Protein AF-A0A352XTQ3-F1 (afdb_monomer)

Radius of gyration: 16.58 Å; Cα contacts (8 Å, |Δi|>4): 160; chains: 1; bounding box: 34×38×40 Å

Mean predicted aligned error: 4.13 Å

Secondary structure (DSSP, 8-state):
-EEESTHHHHHT---STTTTSS--HHHHHHHHHHHHHHHHTS---BTTTB--SS--GGGS---EE--TTT-SS--HHHHTT--TTS-EEE-----SPPPPP-SS-SSHHHHHHHHHHHHHTS---SS-------HHHHHHHHHTT---

Solvent-accessible surface area (backbone atoms only — not comparable to full-atom values): 9171 Å² total; per-residue (Å²): 63,39,34,34,42,62,53,30,70,78,58,57,37,50,38,56,89,64,46,90,53,87,88,51,68,39,25,46,52,54,18,29,50,53,40,50,45,37,33,73,73,67,45,48,35,81,80,71,65,28,78,65,89,83,67,52,79,51,71,57,37,48,35,35,25,62,44,69,86,80,43,92,62,82,49,73,48,40,81,70,73,42,65,78,88,43,63,43,74,51,82,66,98,72,79,74,88,76,87,71,78,68,94,83,58,88,47,49,69,54,48,52,50,36,48,51,58,53,52,71,78,50,91,81,88,78,85,84,86,86,85,86,77,54,72,70,57,50,49,41,26,56,77,72,68,61,78,136

Structure (mmCIF, N/CA/C/O backbone):
data_AF-A0A352XTQ3-F1
#
_entry.id   AF-A0A352XTQ3-F1
#
loop_
_atom_site.group_PDB
_atom_site.id
_atom_site.type_symbol
_atom_site.label_atom_id
_atom_site.label_alt_id
_atom_site.label_comp_id
_atom_site.label_asym_id
_atom_site.label_entity_id
_atom_site.label_seq_id
_atom_site.pdbx_PDB_ins_code
_atom_site.Cartn_x
_atom_site.Cartn_y
_atom_site.Cartn_z
_atom_site.occupancy
_atom_site.B_iso_or_equiv
_atom_site.auth_seq_id
_atom_site.auth_comp_id
_atom_site.auth_asym_id
_atom_site.auth_atom_id
_atom_site.pdbx_PDB_model_num
ATOM 1 N N . MET A 1 1 ? 0.974 -2.039 -3.611 1.00 92.88 1 MET A N 1
ATOM 2 C CA . MET A 1 1 ? -0.115 -3.038 -3.599 1.00 92.88 1 MET A CA 1
ATOM 3 C C . MET A 1 1 ? -0.597 -3.190 -2.172 1.00 92.88 1 MET A C 1
ATOM 5 O O . MET A 1 1 ? 0.254 -3.211 -1.289 1.00 92.88 1 MET A O 1
ATOM 9 N N . ILE A 1 2 ? -1.910 -3.249 -1.967 1.00 96.69 2 ILE A N 1
ATOM 10 C CA . ILE A 1 2 ? -2.554 -3.334 -0.650 1.00 96.69 2 ILE A CA 1
ATOM 11 C C . ILE A 1 2 ? -3.362 -4.631 -0.618 1.00 96.69 2 ILE A C 1
ATOM 13 O O . ILE A 1 2 ? -4.116 -4.888 -1.557 1.00 96.69 2 ILE A O 1
ATOM 17 N N . VAL A 1 3 ? -3.152 -5.459 0.401 1.00 97.88 3 VAL A N 1
ATOM 18 C CA . VAL A 1 3 ? -3.821 -6.753 0.584 1.00 97.88 3 VAL A CA 1
ATOM 19 C C . VAL A 1 3 ? -4.838 -6.653 1.716 1.00 97.88 3 VAL A C 1
ATOM 21 O O . VAL A 1 3 ? -4.552 -6.059 2.752 1.00 97.88 3 VAL A O 1
ATOM 24 N N . ASN A 1 4 ? -5.996 -7.265 1.502 1.00 98.12 4 ASN A N 1
ATOM 25 C CA . ASN A 1 4 ? -7.131 -7.299 2.416 1.00 98.12 4 ASN A CA 1
ATOM 26 C C . ASN A 1 4 ? -7.603 -8.737 2.655 1.00 98.12 4 ASN A C 1
ATOM 28 O O . ASN A 1 4 ? -7.365 -9.620 1.819 1.00 98.12 4 ASN A O 1
ATOM 32 N N . GLY A 1 5 ? -8.323 -8.943 3.753 1.00 96.88 5 GLY A N 1
ATOM 33 C CA . GLY A 1 5 ? -9.028 -10.172 4.088 1.00 96.88 5 GLY A CA 1
ATOM 34 C C . GLY A 1 5 ? -8.143 -11.323 4.599 1.00 96.88 5 GLY A C 1
ATOM 35 O O . GLY A 1 5 ? -6.974 -11.130 4.952 1.00 96.88 5 GLY A O 1
ATOM 36 N N . PRO A 1 6 ? -8.674 -12.565 4.613 1.00 96.94 6 PRO A N 1
ATOM 37 C CA . PRO A 1 6 ? -8.066 -13.704 5.316 1.00 96.94 6 PRO A CA 1
ATOM 38 C C . PRO A 1 6 ? -6.617 -14.043 4.925 1.00 96.94 6 PRO A C 1
ATOM 40 O O . PRO A 1 6 ? -5.849 -14.545 5.750 1.00 96.94 6 PRO A O 1
ATOM 43 N N . ALA A 1 7 ? -6.210 -13.757 3.683 1.00 97.31 7 ALA A N 1
ATOM 44 C CA . ALA A 1 7 ? -4.849 -13.988 3.203 1.00 97.31 7 ALA A CA 1
ATOM 45 C C . ALA A 1 7 ? -3.791 -13.216 4.005 1.00 97.31 7 ALA A C 1
ATOM 47 O O . ALA A 1 7 ? -2.653 -13.679 4.092 1.00 97.31 7 ALA A O 1
ATOM 48 N N . VAL A 1 8 ? -4.148 -12.072 4.603 1.00 96.94 8 VAL A N 1
ATOM 49 C CA . VAL A 1 8 ? -3.234 -11.266 5.426 1.00 96.94 8 VAL A CA 1
ATOM 50 C C . VAL A 1 8 ? -2.701 -12.099 6.591 1.00 96.94 8 VAL A C 1
ATOM 52 O O . VAL A 1 8 ? -1.486 -12.255 6.729 1.00 96.94 8 VAL A O 1
ATOM 55 N N . GLN A 1 9 ? -3.595 -12.722 7.361 1.00 95.56 9 GLN A N 1
ATOM 56 C CA . GLN A 1 9 ? -3.221 -13.584 8.482 1.00 95.56 9 GLN A CA 1
ATOM 57 C C . GLN A 1 9 ? -2.598 -14.905 8.003 1.00 95.56 9 GLN A C 1
ATOM 59 O O . GLN A 1 9 ? -1.554 -15.314 8.510 1.00 95.56 9 GLN A O 1
ATOM 64 N N . GLN A 1 10 ? -3.180 -15.552 6.984 1.00 97.12 10 GLN A N 1
ATOM 65 C CA . GLN A 1 10 ? -2.705 -16.851 6.475 1.00 97.12 10 GLN A CA 1
ATOM 66 C C . GLN A 1 10 ? -1.261 -16.808 5.962 1.00 97.12 10 GLN A C 1
ATOM 68 O O . GLN A 1 10 ? -0.499 -17.758 6.145 1.00 97.12 10 GLN A O 1
ATOM 73 N N . LEU A 1 11 ? -0.886 -15.715 5.297 1.00 96.69 11 LEU A N 1
ATOM 74 C CA . LEU A 1 11 ? 0.442 -15.537 4.713 1.00 96.69 11 LEU A CA 1
ATOM 75 C C . LEU A 1 11 ? 1.375 -14.719 5.610 1.00 96.69 11 LEU A C 1
ATOM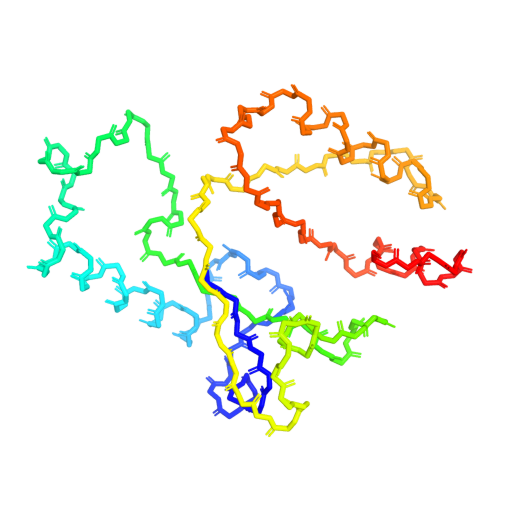 77 O O . LEU A 1 11 ? 2.549 -14.564 5.266 1.00 96.69 11 LEU A O 1
ATOM 81 N N . ASN A 1 12 ? 0.881 -14.231 6.753 1.00 95.81 12 ASN A N 1
ATOM 82 C CA . ASN A 1 12 ? 1.596 -13.338 7.660 1.00 95.81 12 ASN A CA 1
ATOM 83 C C . ASN A 1 12 ? 2.129 -12.088 6.929 1.00 95.81 12 ASN A C 1
ATOM 85 O O . ASN A 1 12 ? 3.327 -11.780 6.954 1.00 95.81 12 ASN A O 1
ATOM 89 N N . ILE A 1 13 ? 1.235 -11.417 6.196 1.00 97.31 13 ILE A N 1
ATOM 90 C CA . ILE A 1 13 ? 1.513 -10.146 5.520 1.00 97.31 13 ILE A CA 1
ATOM 91 C C . ILE A 1 13 ? 1.395 -9.034 6.557 1.00 97.31 13 ILE A C 1
ATOM 93 O O . ILE A 1 13 ? 0.389 -8.918 7.245 1.00 97.31 13 ILE A O 1
ATOM 97 N N . ASN A 1 14 ? 2.422 -8.200 6.662 1.00 96.25 14 ASN A N 1
ATOM 98 C CA . ASN A 1 14 ? 2.443 -7.105 7.620 1.00 96.25 14 ASN A CA 1
ATOM 99 C C . ASN A 1 14 ? 1.520 -5.963 7.189 1.00 96.25 14 ASN A C 1
ATOM 101 O O . ASN A 1 14 ? 1.640 -5.458 6.065 1.00 96.25 14 ASN A O 1
ATOM 105 N N . SER A 1 15 ? 0.671 -5.552 8.126 1.00 95.06 15 SER A N 1
ATOM 106 C CA . SER A 1 15 ? -0.193 -4.370 8.091 1.00 95.06 15 SER A CA 1
ATOM 107 C C . SER A 1 15 ? 0.205 -3.304 9.124 1.00 95.06 15 SER A C 1
ATOM 109 O O . SER A 1 15 ? -0.271 -2.175 9.052 1.00 95.06 15 SER A O 1
ATOM 111 N N . GLY A 1 16 ? 1.085 -3.639 10.075 1.00 92.44 16 GLY A N 1
ATOM 112 C CA . GLY A 1 16 ? 1.346 -2.833 11.265 1.00 92.44 16 GLY A CA 1
ATOM 113 C C . GLY A 1 16 ? 2.669 -2.069 11.236 1.00 92.44 16 GLY A C 1
ATOM 114 O O . GLY A 1 16 ? 3.049 -1.429 10.254 1.00 92.44 16 GLY A O 1
ATOM 115 N N . VAL A 1 17 ? 3.388 -2.107 12.361 1.00 90.56 17 VAL A N 1
ATOM 116 C CA . VAL A 1 17 ? 4.639 -1.360 12.560 1.00 90.56 17 VAL A CA 1
ATOM 117 C C . VAL A 1 17 ? 5.625 -1.628 11.423 1.00 90.56 17 VAL A C 1
ATOM 119 O O . VAL A 1 17 ? 5.793 -2.760 10.966 1.00 90.56 17 VAL A O 1
ATOM 122 N N . ASN A 1 18 ? 6.300 -0.565 10.975 1.00 90.25 18 ASN A N 1
ATOM 123 C CA . ASN A 1 18 ? 7.290 -0.637 9.903 1.00 90.25 18 ASN A CA 1
ATOM 124 C C . ASN A 1 18 ? 6.705 -1.176 8.576 1.00 90.25 18 ASN A C 1
ATOM 126 O O . ASN A 1 18 ? 7.402 -1.854 7.825 1.00 90.25 18 ASN A O 1
ATOM 130 N N . CYS A 1 19 ? 5.432 -0.873 8.281 1.00 91.44 19 CYS A N 1
ATOM 131 C CA . CYS A 1 19 ? 4.682 -1.377 7.120 1.00 91.44 19 CYS A CA 1
ATOM 132 C C . CYS A 1 19 ? 5.429 -1.240 5.777 1.00 91.44 19 CYS A C 1
ATOM 134 O O . CYS A 1 19 ? 5.434 -2.161 4.962 1.00 91.44 19 CYS A O 1
ATOM 136 N N . PHE A 1 20 ? 6.128 -0.117 5.571 1.00 90.19 20 PHE A N 1
ATOM 137 C CA . PHE A 1 20 ? 6.940 0.150 4.373 1.00 90.19 20 PHE A CA 1
ATOM 138 C C . PHE A 1 20 ? 8.434 -0.160 4.529 1.00 90.19 20 PHE A C 1
ATOM 140 O O . PHE A 1 20 ? 9.212 0.057 3.599 1.00 90.19 20 PHE A O 1
ATOM 147 N N . GLY A 1 21 ? 8.859 -0.610 5.705 1.00 86.31 21 GLY A N 1
ATOM 148 C CA . GLY A 1 21 ? 10.256 -0.890 5.984 1.00 86.31 21 GLY A CA 1
ATOM 149 C C . GLY A 1 21 ? 10.680 -2.315 5.628 1.00 86.31 21 GLY A C 1
ATOM 150 O O . GLY A 1 21 ? 9.887 -3.139 5.163 1.00 86.31 21 GLY A O 1
ATOM 151 N N . PRO A 1 22 ? 11.967 -2.630 5.832 1.00 81.12 22 PRO A N 1
ATOM 152 C CA . PRO A 1 22 ? 12.488 -3.969 5.605 1.00 81.12 22 PRO A CA 1
ATOM 153 C C . PRO A 1 22 ? 12.024 -4.942 6.700 1.00 81.12 22 PRO A C 1
ATOM 155 O O . PRO A 1 22 ? 11.706 -4.537 7.815 1.00 81.12 22 PRO A O 1
ATOM 158 N N . GLY A 1 23 ? 12.083 -6.245 6.411 1.00 77.25 23 GLY A N 1
ATOM 159 C CA . GLY A 1 23 ? 12.091 -7.278 7.458 1.00 77.25 23 GLY A CA 1
ATOM 160 C C . GLY A 1 23 ? 10.904 -8.236 7.489 1.00 77.25 23 GLY A C 1
ATOM 161 O O . GLY A 1 23 ? 10.947 -9.198 8.249 1.00 77.25 23 GLY A O 1
ATOM 162 N N . VAL A 1 24 ? 9.888 -8.062 6.636 1.00 92.94 24 VAL A N 1
ATOM 163 C CA . VAL A 1 24 ? 8.752 -8.998 6.574 1.00 92.94 24 VAL A CA 1
ATOM 164 C C . VAL A 1 24 ? 8.822 -9.849 5.313 1.00 92.94 24 VAL A C 1
ATOM 166 O O . VAL A 1 24 ? 8.695 -9.355 4.191 1.00 92.94 24 VAL A O 1
ATOM 169 N N . ARG A 1 25 ? 9.025 -11.159 5.505 1.00 94.94 25 ARG A N 1
ATOM 170 C CA . ARG A 1 25 ? 9.264 -12.121 4.419 1.00 94.94 25 ARG A CA 1
ATOM 171 C C . ARG A 1 25 ? 8.120 -12.165 3.407 1.00 94.94 25 ARG A C 1
ATOM 173 O O . ARG A 1 25 ? 8.402 -12.215 2.212 1.00 94.94 25 ARG A O 1
ATOM 180 N N . ALA A 1 26 ? 6.866 -12.144 3.861 1.00 96.25 26 ALA A N 1
ATOM 181 C CA . ALA A 1 26 ? 5.699 -12.224 2.983 1.00 96.25 26 ALA A CA 1
ATOM 182 C C . ALA A 1 26 ? 5.619 -11.002 2.054 1.00 96.25 26 ALA A C 1
ATOM 184 O O . ALA A 1 26 ? 5.690 -11.153 0.834 1.00 96.25 26 ALA A O 1
ATOM 185 N N . ASN A 1 27 ? 5.608 -9.792 2.623 1.00 95.88 27 ASN A N 1
ATOM 186 C CA . ASN A 1 27 ? 5.606 -8.526 1.884 1.00 95.88 27 ASN A CA 1
ATOM 187 C C . ASN A 1 27 ? 6.785 -8.442 0.906 1.00 95.88 27 ASN A C 1
ATOM 189 O O . ASN A 1 27 ? 6.603 -8.116 -0.268 1.00 95.88 27 ASN A O 1
ATOM 193 N N . ALA A 1 28 ? 7.996 -8.775 1.371 1.00 94.94 28 ALA A N 1
ATOM 194 C CA . ALA A 1 28 ? 9.204 -8.759 0.554 1.00 94.94 28 ALA A CA 1
ATOM 195 C C . ALA A 1 28 ? 9.109 -9.733 -0.627 1.00 94.94 28 ALA A C 1
ATOM 197 O O . ALA A 1 28 ? 9.366 -9.333 -1.757 1.00 94.94 28 ALA A O 1
ATOM 198 N N . THR A 1 29 ? 8.702 -10.981 -0.382 1.00 96.00 29 THR A N 1
ATOM 199 C CA . THR A 1 29 ? 8.589 -12.019 -1.418 1.00 96.00 29 THR A CA 1
ATOM 200 C C . THR A 1 29 ? 7.544 -11.650 -2.462 1.00 96.00 29 THR A C 1
ATOM 202 O O . THR A 1 29 ? 7.843 -11.674 -3.655 1.00 96.00 29 THR A O 1
ATOM 205 N N . ILE A 1 30 ? 6.343 -11.259 -2.028 1.00 96.50 30 ILE A N 1
ATOM 206 C CA . ILE A 1 30 ? 5.233 -10.924 -2.926 1.00 96.50 30 ILE A CA 1
ATOM 207 C C . ILE A 1 30 ? 5.588 -9.699 -3.772 1.00 96.50 30 ILE A C 1
ATOM 209 O O . ILE A 1 30 ? 5.547 -9.757 -5.002 1.00 96.50 30 ILE A O 1
ATOM 213 N N . GLY A 1 31 ? 5.996 -8.595 -3.139 1.00 95.00 31 GLY A N 1
ATOM 214 C CA . GLY A 1 31 ? 6.338 -7.378 -3.873 1.00 95.00 31 GLY A CA 1
ATOM 215 C C . GLY A 1 31 ? 7.550 -7.569 -4.791 1.00 95.00 31 GLY A C 1
ATOM 216 O O . GLY A 1 31 ? 7.554 -7.054 -5.912 1.00 95.00 31 GLY A O 1
ATOM 217 N N . ARG A 1 32 ? 8.542 -8.373 -4.378 1.00 95.81 32 ARG A N 1
ATOM 218 C CA . ARG A 1 32 ? 9.695 -8.701 -5.224 1.00 95.81 32 ARG A CA 1
ATOM 219 C C . ARG A 1 32 ? 9.307 -9.563 -6.420 1.00 95.81 32 ARG A C 1
ATOM 221 O O . ARG A 1 32 ? 9.798 -9.299 -7.517 1.00 95.81 32 ARG A O 1
ATOM 228 N N . ALA A 1 33 ? 8.432 -10.551 -6.240 1.00 96.81 33 ALA A N 1
ATOM 229 C CA . ALA A 1 33 ? 7.931 -11.382 -7.331 1.00 96.81 33 ALA A CA 1
ATOM 230 C C . ALA A 1 33 ? 7.221 -10.527 -8.390 1.00 96.81 33 ALA A C 1
ATOM 232 O O . ALA A 1 33 ? 7.558 -10.610 -9.570 1.00 96.81 33 ALA A O 1
ATOM 233 N N . ILE A 1 34 ? 6.332 -9.620 -7.967 1.00 95.38 34 ILE A N 1
ATOM 234 C CA . ILE A 1 34 ? 5.664 -8.680 -8.877 1.00 95.38 34 ILE A CA 1
ATOM 235 C C . ILE A 1 34 ? 6.680 -7.798 -9.607 1.00 95.38 34 ILE A C 1
ATOM 237 O O . ILE A 1 34 ? 6.604 -7.662 -10.828 1.00 95.38 34 ILE A O 1
ATOM 241 N N . ARG A 1 35 ? 7.684 -7.245 -8.911 1.00 94.25 35 ARG A N 1
ATOM 242 C CA . ARG A 1 35 ? 8.726 -6.454 -9.581 1.00 94.25 35 ARG A CA 1
ATOM 243 C C . ARG A 1 35 ? 9.485 -7.272 -10.628 1.00 94.25 35 ARG A C 1
ATOM 245 O O . ARG A 1 35 ? 9.754 -6.754 -11.709 1.00 94.25 35 ARG A O 1
ATOM 252 N N . LEU A 1 36 ? 9.847 -8.518 -10.325 1.00 96.56 36 LEU A N 1
ATOM 253 C CA . LEU A 1 36 ? 10.543 -9.394 -11.271 1.00 96.56 36 LEU A CA 1
ATOM 254 C C . LEU A 1 36 ? 9.679 -9.702 -12.496 1.00 96.56 36 LEU A C 1
ATOM 256 O O . LEU A 1 36 ? 10.202 -9.679 -13.607 1.00 96.56 36 LEU A O 1
ATOM 260 N N . ILE A 1 37 ? 8.374 -9.917 -12.322 1.00 96.75 37 ILE A N 1
ATOM 261 C CA . ILE A 1 37 ? 7.434 -10.088 -13.439 1.00 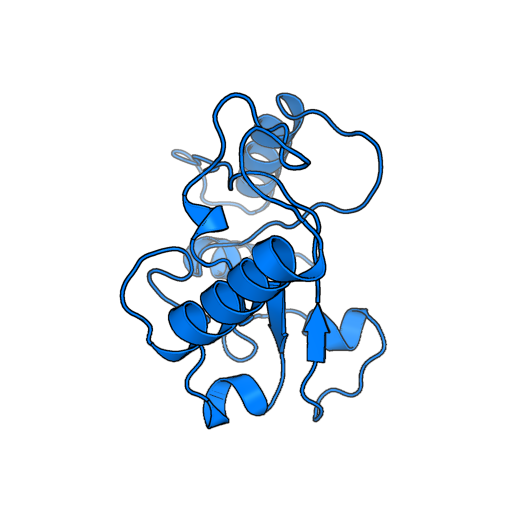96.75 37 ILE A CA 1
ATOM 262 C C . ILE A 1 37 ? 7.391 -8.817 -14.296 1.00 96.75 37 ILE A C 1
ATOM 264 O O . ILE A 1 37 ? 7.548 -8.893 -15.512 1.00 96.75 37 ILE A O 1
ATOM 268 N N . LEU A 1 38 ? 7.265 -7.639 -13.680 1.00 94.19 38 LEU A N 1
ATOM 269 C CA . LEU A 1 38 ? 7.257 -6.366 -14.409 1.00 94.19 38 LEU A CA 1
ATOM 270 C C . LEU A 1 38 ? 8.547 -6.142 -15.209 1.00 94.19 38 LEU A C 1
ATOM 272 O O . LEU A 1 38 ? 8.486 -5.638 -16.326 1.00 94.19 38 LEU A O 1
ATOM 276 N N . MET A 1 39 ? 9.708 -6.528 -14.673 1.00 95.31 39 MET A N 1
ATOM 277 C CA . MET A 1 39 ? 10.988 -6.375 -15.374 1.00 95.31 39 MET A CA 1
ATOM 278 C C . MET A 1 39 ? 11.165 -7.391 -16.507 1.00 95.31 39 MET A C 1
ATOM 280 O O . MET A 1 39 ? 11.578 -7.004 -17.595 1.00 95.31 39 MET A O 1
ATOM 284 N N . ASN A 1 40 ? 10.857 -8.669 -16.269 1.00 96.81 40 ASN A N 1
ATOM 285 C CA . ASN A 1 40 ? 11.161 -9.743 -17.222 1.00 96.81 40 ASN A CA 1
ATOM 286 C C . ASN A 1 40 ? 10.061 -9.966 -18.266 1.00 96.81 40 ASN A C 1
ATOM 288 O O . ASN A 1 40 ? 10.362 -10.338 -19.393 1.00 96.81 40 ASN A O 1
ATOM 292 N N . VAL A 1 41 ? 8.796 -9.747 -17.899 1.00 97.12 41 VAL A N 1
ATOM 293 C CA . VAL A 1 41 ? 7.638 -9.934 -18.788 1.00 97.12 41 VAL A CA 1
ATOM 294 C C . VAL A 1 41 ? 7.137 -8.588 -19.301 1.00 97.12 41 VAL A C 1
ATOM 296 O O . VAL A 1 41 ? 6.927 -8.421 -20.496 1.00 97.12 41 VAL A O 1
ATOM 299 N N . GLY A 1 42 ? 6.984 -7.607 -18.407 1.00 94.56 42 GLY A N 1
ATOM 300 C CA . GLY A 1 42 ? 6.524 -6.259 -18.767 1.00 94.56 42 GLY A CA 1
ATOM 301 C C . GLY A 1 42 ? 7.607 -5.358 -19.371 1.00 94.56 42 GLY A C 1
ATOM 302 O O . GLY A 1 42 ? 7.308 -4.246 -19.799 1.00 94.56 42 GLY A O 1
ATOM 303 N N . GLY A 1 43 ? 8.867 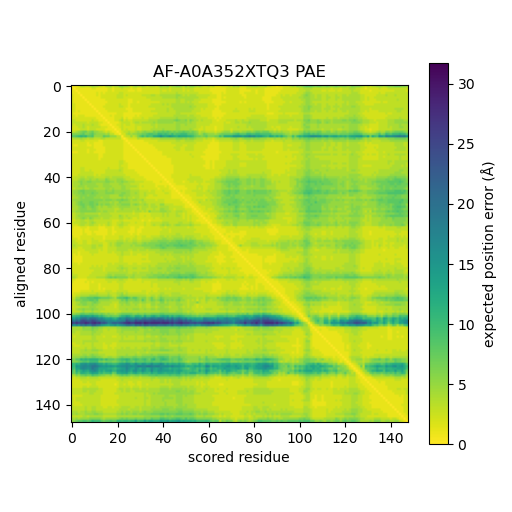-5.803 -19.374 1.00 95.38 43 GLY A N 1
ATOM 304 C CA . GLY A 1 43 ? 10.001 -5.063 -19.925 1.00 95.38 43 GLY A CA 1
ATOM 305 C C . GLY A 1 43 ? 10.414 -3.820 -19.130 1.00 95.38 43 GLY A C 1
ATOM 306 O O . GLY A 1 43 ? 11.231 -3.053 -19.632 1.00 95.38 43 GLY A O 1
ATOM 307 N N . ALA A 1 44 ? 9.903 -3.615 -17.906 1.00 93.62 44 ALA A N 1
ATOM 308 C CA . ALA A 1 44 ? 10.145 -2.448 -17.041 1.00 93.62 44 ALA A CA 1
ATOM 309 C C . ALA A 1 44 ? 11.577 -2.387 -16.458 1.00 93.62 44 ALA A C 1
ATOM 311 O O . ALA A 1 44 ? 11.791 -2.204 -15.256 1.00 93.62 44 ALA A O 1
ATOM 312 N N . ILE A 1 45 ? 12.568 -2.573 -17.324 1.00 94.25 45 ILE A N 1
ATOM 313 C CA . ILE A 1 45 ? 13.998 -2.545 -17.052 1.00 94.25 45 ILE A CA 1
ATOM 314 C C . ILE A 1 45 ? 14.448 -1.074 -16.995 1.00 94.25 45 ILE A C 1
ATOM 316 O O . ILE A 1 45 ? 14.131 -0.319 -17.926 1.00 94.25 45 ILE A O 1
ATOM 320 N N . PRO A 1 46 ? 15.176 -0.650 -15.937 1.00 92.50 46 PRO A N 1
ATOM 321 C CA . PRO A 1 46 ? 15.733 0.700 -15.824 1.00 92.50 46 PRO A CA 1
ATOM 322 C C . PRO A 1 46 ? 16.488 1.137 -17.083 1.00 92.50 46 PRO A C 1
ATOM 324 O O . PRO A 1 46 ? 17.331 0.403 -17.592 1.00 92.50 46 PRO A O 1
ATOM 327 N N . GLY A 1 47 ? 16.162 2.324 -17.599 1.00 92.12 47 GLY A N 1
ATOM 328 C CA . GLY A 1 47 ? 16.753 2.882 -18.821 1.00 92.12 47 GLY A CA 1
ATOM 329 C C . GLY A 1 47 ? 16.084 2.417 -20.121 1.00 92.12 47 GLY A C 1
ATOM 330 O O . GLY A 1 47 ? 16.114 3.148 -21.113 1.00 92.12 47 GLY A O 1
ATOM 331 N N . VAL A 1 48 ? 15.393 1.272 -20.117 1.00 93.38 48 VAL A N 1
ATOM 332 C CA . VAL A 1 48 ? 14.699 0.727 -21.297 1.00 93.38 48 VAL A CA 1
ATOM 333 C C . VAL A 1 48 ? 13.259 1.235 -21.358 1.00 93.38 48 VAL A C 1
ATOM 335 O O . VAL A 1 48 ? 13.012 2.243 -22.017 1.00 93.38 48 VAL A O 1
ATOM 338 N N . LEU A 1 49 ? 12.320 0.599 -20.651 1.00 94.81 49 LEU A N 1
ATOM 339 C CA . LEU A 1 49 ? 10.935 1.080 -20.506 1.00 94.81 49 LEU A CA 1
ATOM 340 C C . LEU A 1 49 ? 10.720 1.825 -19.192 1.00 94.81 49 LEU A C 1
ATOM 342 O O . LEU A 1 49 ? 9.860 2.694 -19.103 1.00 94.81 49 LEU A O 1
ATOM 346 N N . ASP A 1 50 ? 11.509 1.515 -18.168 1.00 92.38 50 ASP A N 1
ATOM 347 C CA . ASP A 1 50 ? 11.445 2.225 -16.902 1.00 92.38 50 ASP A CA 1
ATOM 348 C C . ASP A 1 50 ? 12.238 3.535 -17.013 1.00 92.38 50 ASP A C 1
ATOM 350 O O . ASP A 1 50 ? 13.473 3.540 -17.043 1.00 92.38 50 ASP A O 1
ATOM 354 N N . LYS A 1 51 ? 11.495 4.642 -17.128 1.00 90.81 51 LYS A N 1
ATOM 355 C CA . LYS A 1 51 ? 12.009 6.004 -17.346 1.00 90.81 51 LYS A CA 1
ATOM 356 C C . LYS A 1 51 ? 12.056 6.857 -16.077 1.00 90.81 51 LYS A C 1
ATOM 358 O O . LYS A 1 51 ? 12.062 8.080 -16.163 1.00 90.81 51 LYS A O 1
ATOM 363 N N . SER A 1 52 ? 12.074 6.249 -14.890 1.00 89.12 52 SER A N 1
ATOM 364 C CA . SER A 1 52 ? 12.286 7.026 -13.662 1.00 89.12 52 SER A CA 1
ATOM 365 C C . SER A 1 52 ? 13.656 7.721 -13.681 1.00 89.12 52 SER A C 1
ATOM 367 O O . SER A 1 52 ? 14.668 7.037 -13.796 1.00 89.12 52 SER A O 1
ATOM 369 N N . CYS A 1 53 ? 13.696 9.047 -13.497 1.00 89.06 53 CYS A N 1
ATOM 370 C CA . CYS A 1 53 ? 14.959 9.793 -13.390 1.00 89.06 53 CYS A CA 1
ATOM 371 C C . CYS A 1 53 ? 15.728 9.459 -12.101 1.00 89.06 53 CYS A C 1
ATOM 373 O O . CYS A 1 53 ? 16.919 9.179 -12.153 1.00 89.06 53 CYS A O 1
ATOM 375 N N . LEU A 1 54 ? 15.044 9.472 -10.949 1.00 89.06 54 LEU A N 1
ATOM 376 C CA . LEU A 1 54 ? 15.635 9.146 -9.640 1.00 89.06 54 LEU A CA 1
ATOM 377 C C . LEU A 1 54 ? 15.247 7.740 -9.152 1.00 89.06 54 LEU A C 1
ATOM 379 O O . LEU A 1 54 ? 16.031 7.061 -8.494 1.00 89.06 54 LEU A O 1
ATOM 383 N N . GLY A 1 55 ? 14.041 7.276 -9.500 1.00 88.56 55 GLY A N 1
ATOM 384 C CA . GLY A 1 55 ? 13.469 6.044 -8.948 1.00 88.56 55 GLY A CA 1
ATOM 385 C C . GLY A 1 55 ? 13.107 6.175 -7.464 1.00 88.56 55 GLY A C 1
ATOM 386 O O . GLY A 1 55 ? 13.224 7.244 -6.875 1.00 88.56 55 GLY A O 1
ATOM 387 N N . HIS A 1 56 ? 12.638 5.083 -6.853 1.00 89.00 56 HIS A N 1
ATOM 388 C CA . HIS A 1 56 ? 12.415 5.028 -5.406 1.00 89.00 56 HIS A CA 1
ATOM 389 C C . HIS A 1 56 ? 12.658 3.611 -4.854 1.00 89.00 56 HIS A C 1
ATOM 391 O O . HIS A 1 56 ? 12.461 2.636 -5.592 1.00 89.00 56 HIS A O 1
ATOM 397 N N . PRO A 1 57 ? 13.040 3.464 -3.567 1.00 88.69 57 PRO A N 1
ATOM 398 C CA . PRO A 1 57 ? 13.373 2.165 -2.968 1.00 88.69 57 PRO A CA 1
ATOM 399 C C . PRO A 1 57 ? 12.249 1.120 -3.028 1.00 88.69 57 PRO A C 1
ATOM 401 O O . PRO A 1 57 ? 12.521 -0.076 -3.124 1.00 88.69 57 PRO A O 1
ATOM 404 N N . GLY A 1 58 ? 10.984 1.553 -3.050 1.00 88.19 58 GLY A N 1
ATOM 405 C CA . GLY A 1 58 ? 9.825 0.659 -3.148 1.00 88.19 58 GLY A CA 1
ATOM 406 C C . GLY A 1 58 ? 9.775 -0.146 -4.451 1.00 88.19 58 GLY A C 1
ATOM 407 O O . GLY A 1 58 ? 9.162 -1.207 -4.498 1.00 88.19 58 GLY A O 1
ATOM 408 N N . LYS A 1 59 ? 10.523 0.247 -5.490 1.00 89.25 59 LYS A N 1
ATOM 409 C CA . LYS A 1 59 ? 10.692 -0.576 -6.701 1.00 89.25 59 LYS A CA 1
ATOM 410 C C . LYS A 1 59 ? 11.417 -1.892 -6.424 1.00 89.25 59 LYS A C 1
ATOM 412 O O . LYS A 1 59 ? 11.460 -2.734 -7.310 1.00 89.25 59 LYS A O 1
ATOM 417 N N . TYR A 1 60 ? 11.990 -2.095 -5.239 1.00 89.88 60 TYR A N 1
ATOM 418 C CA . TYR A 1 60 ? 12.499 -3.398 -4.823 1.00 89.88 60 TYR A CA 1
ATOM 419 C C . TYR A 1 60 ? 11.373 -4.348 -4.385 1.00 89.88 60 TYR A C 1
ATOM 421 O O . TYR A 1 60 ? 11.324 -5.488 -4.852 1.00 89.88 60 TYR A O 1
ATOM 429 N N . SER A 1 61 ? 10.478 -3.860 -3.523 1.00 91.12 61 SER A N 1
ATOM 430 C CA . SER A 1 61 ? 9.253 -4.518 -3.068 1.00 91.12 61 SER A CA 1
ATOM 431 C C . SER A 1 61 ? 8.264 -3.468 -2.542 1.00 91.12 61 SER A C 1
ATOM 433 O O . SER A 1 61 ? 8.665 -2.579 -1.792 1.00 91.12 61 SER A O 1
ATOM 435 N N . TYR A 1 62 ? 6.984 -3.576 -2.921 1.00 90.69 62 TYR A N 1
ATOM 436 C CA . TYR A 1 62 ? 5.937 -2.621 -2.527 1.00 90.69 62 TYR A CA 1
ATOM 437 C C . TYR A 1 62 ? 4.576 -3.302 -2.297 1.00 90.69 62 TYR A C 1
ATOM 439 O O . TYR A 1 62 ? 3.609 -3.128 -3.051 1.00 90.69 62 TYR A O 1
ATOM 447 N N . CYS A 1 63 ? 4.523 -4.125 -1.251 1.00 94.81 63 CYS A N 1
ATOM 448 C CA . CYS A 1 63 ? 3.343 -4.866 -0.817 1.00 94.81 63 CYS A CA 1
ATOM 449 C C . CYS A 1 63 ? 3.092 -4.600 0.667 1.00 94.81 63 CYS A C 1
ATOM 451 O O . CYS A 1 63 ? 3.992 -4.805 1.477 1.00 94.81 63 CYS A O 1
ATOM 453 N N . ILE A 1 64 ? 1.878 -4.186 1.005 1.00 95.81 64 ILE A N 1
ATOM 454 C CA . ILE A 1 64 ? 1.408 -3.980 2.376 1.00 95.81 64 ILE A CA 1
ATOM 455 C C . ILE A 1 64 ? 0.043 -4.639 2.547 1.00 95.81 64 ILE A C 1
ATOM 457 O O . ILE A 1 64 ? -0.618 -4.930 1.549 1.00 95.81 64 ILE A O 1
ATOM 461 N N . ALA A 1 65 ? -0.375 -4.860 3.786 1.00 97.31 65 ALA A N 1
ATOM 462 C CA . ALA A 1 65 ? -1.758 -5.178 4.108 1.00 97.31 65 ALA A CA 1
ATOM 463 C C . ALA A 1 65 ? -2.439 -3.983 4.785 1.00 97.31 65 ALA A C 1
ATOM 465 O O . ALA A 1 65 ? -1.767 -3.163 5.413 1.00 97.31 65 ALA A O 1
ATOM 466 N N . GLU A 1 66 ? -3.756 -3.876 4.638 1.00 96.50 66 GLU A N 1
ATOM 467 C CA . GLU A 1 66 ? -4.553 -3.014 5.511 1.00 96.50 66 GLU A CA 1
ATOM 468 C C . GLU A 1 66 ? -4.687 -3.677 6.888 1.00 96.50 66 GLU A C 1
ATOM 470 O O . GLU A 1 66 ? -4.801 -4.899 6.994 1.00 96.50 66 GLU A O 1
ATOM 475 N N . ASP A 1 67 ? -4.638 -2.878 7.950 1.00 95.69 67 ASP A N 1
ATOM 476 C CA . ASP A 1 67 ? -4.900 -3.345 9.310 1.00 95.69 67 ASP A CA 1
ATOM 477 C C . ASP A 1 67 ? -6.409 -3.331 9.571 1.00 95.69 67 ASP A C 1
ATOM 479 O O . ASP A 1 67 ? -6.933 -2.375 10.129 1.00 95.69 67 ASP A O 1
ATOM 483 N N . GLU A 1 68 ? -7.125 -4.361 9.114 1.00 94.12 68 GLU A N 1
ATOM 484 C CA . GLU A 1 68 ? -8.589 -4.441 9.257 1.00 94.12 68 GLU A CA 1
ATOM 485 C C . GLU A 1 68 ? -9.053 -4.533 10.721 1.00 94.12 68 GLU A C 1
ATOM 487 O O . GLU A 1 68 ? -10.180 -4.157 11.027 1.00 94.12 68 GLU A O 1
ATOM 492 N N . GLU A 1 69 ? -8.189 -4.982 11.639 1.00 90.62 69 GLU A N 1
ATOM 493 C CA . GLU A 1 69 ? -8.495 -5.047 13.074 1.00 90.62 69 GLU A CA 1
ATOM 494 C C . GLU A 1 69 ? -8.330 -3.677 13.754 1.00 90.62 69 GL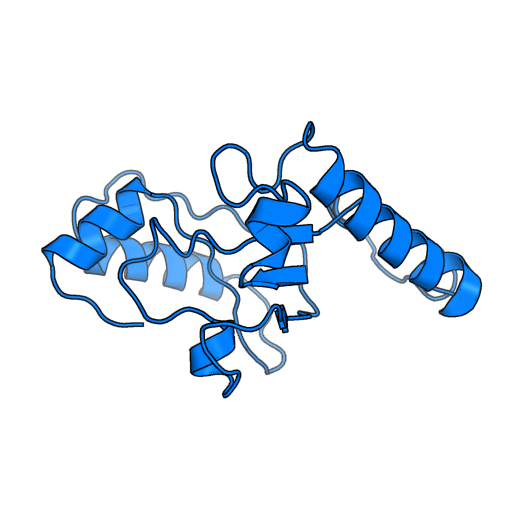U A C 1
ATOM 496 O O . GLU A 1 69 ? -9.124 -3.304 14.622 1.00 90.62 69 GLU A O 1
ATOM 501 N N . GLY A 1 70 ? -7.300 -2.917 13.365 1.00 89.50 70 GLY A N 1
ATOM 502 C CA . GLY A 1 70 ? -7.028 -1.569 13.873 1.00 89.50 70 GLY A CA 1
ATOM 503 C C . GLY A 1 70 ? -7.759 -0.443 13.135 1.00 89.50 70 GLY A C 1
ATOM 504 O O . GLY A 1 70 ? -7.837 0.677 13.650 1.00 89.50 70 GLY A O 1
ATOM 505 N N . ASN A 1 71 ? -8.306 -0.711 11.948 1.00 91.62 71 ASN A N 1
ATOM 506 C CA . ASN A 1 71 ? -9.023 0.263 11.133 1.00 91.62 71 ASN A CA 1
ATOM 507 C C . ASN A 1 71 ? -10.451 0.501 11.681 1.00 91.62 71 ASN A C 1
ATOM 509 O O . ASN A 1 71 ? -11.248 -0.431 11.754 1.00 91.62 71 ASN A O 1
ATOM 513 N N . PRO A 1 72 ? -10.817 1.740 12.070 1.00 92.62 72 PRO A N 1
ATOM 514 C CA . PRO A 1 72 ? -12.157 2.056 12.564 1.00 92.62 72 PRO A CA 1
ATOM 515 C C . PRO A 1 72 ? -13.211 2.185 11.459 1.00 92.62 72 PRO A C 1
ATOM 517 O O . PRO A 1 72 ? -14.393 2.310 11.777 1.00 92.62 72 PRO A O 1
ATOM 520 N N . TRP A 1 73 ? -12.794 2.213 10.197 1.00 94.62 73 TRP A N 1
ATOM 521 C CA . TRP A 1 73 ? -13.661 2.351 9.034 1.00 94.62 73 TRP A CA 1
ATOM 522 C C . TRP A 1 73 ? -13.808 1.025 8.290 1.00 94.62 73 TRP A C 1
ATOM 524 O O . TRP A 1 73 ? -13.082 0.066 8.542 1.00 94.62 73 TRP A O 1
ATOM 534 N N . GLU A 1 74 ? -14.730 0.995 7.330 1.00 95.06 74 GLU A N 1
ATOM 535 C CA . GLU A 1 74 ? -14.915 -0.153 6.444 1.00 95.06 74 GLU A CA 1
ATOM 536 C C . GLU A 1 74 ? -13.598 -0.488 5.703 1.00 95.06 74 GLU A C 1
ATOM 538 O O . GLU A 1 74 ? -12.867 0.431 5.312 1.00 95.06 74 GLU A O 1
ATOM 543 N N . PRO A 1 75 ? -13.225 -1.773 5.546 1.00 95.69 75 PRO A N 1
ATOM 544 C CA . PRO A 1 75 ? -12.020 -2.143 4.809 1.00 95.69 75 PRO A CA 1
ATOM 545 C C . PRO A 1 75 ? -12.052 -1.652 3.357 1.00 95.69 75 PRO A C 1
ATOM 547 O O . PRO A 1 75 ? -13.091 -1.688 2.694 1.00 95.69 75 PRO A O 1
ATOM 550 N N . LEU A 1 76 ? -10.892 -1.266 2.820 1.00 95.69 76 LEU A N 1
ATOM 551 C CA . LEU A 1 76 ? -10.736 -0.764 1.450 1.00 95.69 76 LEU A CA 1
ATOM 552 C C . LEU A 1 76 ? -11.294 -1.729 0.393 1.00 95.69 76 LEU A C 1
ATOM 554 O O . LEU A 1 76 ? -11.798 -1.301 -0.646 1.00 95.69 76 LEU A O 1
ATOM 558 N N . SER A 1 77 ? -11.172 -3.038 0.621 1.00 97.19 77 SER A N 1
ATOM 559 C CA . SER A 1 77 ? -11.722 -4.062 -0.272 1.00 97.19 77 SER A CA 1
ATOM 560 C C . SER A 1 77 ? -13.248 -4.004 -0.341 1.00 97.19 77 SER A C 1
ATOM 562 O O . SER A 1 77 ? -13.809 -4.101 -1.435 1.00 97.19 77 SER A O 1
ATOM 564 N N . VAL A 1 78 ? -13.905 -3.803 0.800 1.00 96.88 78 VAL A N 1
ATOM 565 C CA . VAL A 1 78 ? -15.364 -3.749 0.919 1.00 96.88 78 VAL A CA 1
ATOM 566 C C . VAL A 1 78 ? -15.910 -2.458 0.324 1.00 96.88 78 VAL A C 1
ATOM 568 O O . VAL A 1 78 ? -16.827 -2.513 -0.493 1.00 96.88 78 VAL A O 1
ATOM 571 N N . GLU A 1 79 ? -15.257 -1.321 0.580 1.00 95.19 79 GLU A N 1
ATOM 572 C CA . GLU A 1 79 ? -15.571 -0.041 -0.080 1.00 95.19 79 GLU A CA 1
ATOM 573 C C . GLU A 1 79 ? -15.485 -0.134 -1.614 1.00 95.19 79 GLU A C 1
ATOM 575 O O . GLU A 1 79 ? -16.163 0.589 -2.346 1.00 95.19 79 GLU A O 1
ATOM 580 N N . ARG A 1 80 ? -14.656 -1.052 -2.128 1.00 94.50 80 ARG A N 1
ATOM 581 C CA . ARG A 1 80 ? -14.507 -1.335 -3.564 1.00 94.50 80 ARG A CA 1
ATOM 582 C C . ARG A 1 80 ? -15.442 -2.430 -4.084 1.00 94.50 80 ARG A C 1
ATOM 584 O O . ARG A 1 80 ? -15.303 -2.840 -5.237 1.00 94.50 80 ARG A O 1
ATOM 591 N N . GLY A 1 81 ? -16.401 -2.872 -3.275 1.00 96.38 81 GLY A N 1
ATOM 592 C CA . GLY A 1 81 ? -17.452 -3.814 -3.654 1.00 96.38 81 GLY A CA 1
ATOM 593 C C . GLY A 1 81 ? -17.084 -5.289 -3.498 1.00 96.38 81 GLY A C 1
ATOM 594 O O . GLY A 1 81 ? -17.795 -6.144 -4.029 1.00 96.38 81 GLY A O 1
ATOM 595 N N . MET A 1 82 ? -15.992 -5.613 -2.800 1.00 97.69 82 MET A N 1
ATOM 596 C CA . MET A 1 82 ? -15.672 -7.003 -2.466 1.00 97.69 82 MET A CA 1
ATOM 597 C C . MET A 1 82 ? -16.422 -7.445 -1.200 1.00 97.69 82 MET A C 1
ATOM 599 O O . MET A 1 82 ? -16.628 -6.639 -0.297 1.00 97.69 82 MET A O 1
ATOM 603 N N . PRO A 1 83 ? -16.806 -8.725 -1.081 1.00 96.56 83 PRO A N 1
ATOM 604 C CA . PRO A 1 83 ? -17.325 -9.253 0.179 1.00 96.56 83 PRO A CA 1
ATOM 605 C C . PRO A 1 83 ? -16.305 -9.130 1.337 1.00 96.56 83 PRO A C 1
ATOM 607 O O . PRO A 1 83 ? -15.104 -9.248 1.093 1.00 96.56 83 PRO A O 1
ATOM 610 N N . PRO A 1 84 ? -16.749 -8.956 2.596 1.00 91.62 84 PRO A N 1
ATOM 611 C CA . PRO A 1 84 ? -15.852 -8.783 3.749 1.00 91.62 84 PRO A CA 1
ATOM 612 C C . PRO A 1 84 ? -14.977 -10.010 4.051 1.00 91.62 84 PRO A C 1
ATOM 614 O O . PRO A 1 84 ? -13.847 -9.866 4.500 1.00 91.62 84 PRO A O 1
ATOM 617 N N . ASP A 1 85 ? -15.446 -11.218 3.733 1.00 92.19 85 ASP A N 1
ATOM 618 C CA . ASP A 1 85 ? -14.748 -12.465 4.082 1.00 92.19 85 ASP A CA 1
ATOM 619 C C . ASP A 1 85 ? -13.881 -13.029 2.945 1.00 92.19 85 ASP A C 1
ATOM 621 O O . ASP A 1 85 ? -13.487 -14.200 2.966 1.00 92.19 85 ASP A O 1
ATOM 625 N N . VAL A 1 86 ? -13.583 -12.223 1.920 1.00 97.25 86 VAL A N 1
ATOM 626 C CA . VAL A 1 86 ? -12.716 -12.645 0.813 1.00 97.25 86 VAL A CA 1
ATOM 627 C C . VAL A 1 86 ? -11.408 -11.879 0.801 1.00 97.25 86 VAL A C 1
ATOM 629 O O . VAL A 1 86 ? -11.326 -10.700 1.127 1.00 97.25 86 VAL A O 1
ATOM 632 N N . SER A 1 87 ? -10.351 -12.571 0.385 1.00 98.12 87 SER A N 1
ATOM 633 C CA . SER A 1 87 ? -9.067 -11.913 0.177 1.00 98.12 87 SER A CA 1
ATOM 634 C C . SER A 1 87 ? -9.106 -11.095 -1.104 1.00 98.12 87 SER A C 1
ATOM 636 O O . SER A 1 87 ? -9.526 -11.589 -2.151 1.00 98.12 87 SER A O 1
ATOM 638 N N . ALA A 1 88 ? -8.633 -9.858 -1.026 1.00 98.06 88 ALA A N 1
ATOM 639 C CA . ALA A 1 88 ? -8.601 -8.945 -2.155 1.00 98.06 88 ALA A CA 1
ATOM 640 C C . ALA A 1 88 ? -7.258 -8.224 -2.232 1.00 98.06 88 ALA A C 1
ATOM 642 O O . ALA A 1 88 ? -6.519 -8.106 -1.254 1.00 98.06 88 ALA A O 1
ATOM 643 N N . VAL A 1 89 ? -6.943 -7.744 -3.431 1.00 97.44 89 VAL A N 1
ATOM 644 C CA . VAL A 1 89 ? -5.727 -6.987 -3.699 1.00 97.44 89 VAL A CA 1
ATOM 645 C C . VAL A 1 89 ? -6.096 -5.711 -4.435 1.00 97.44 89 VAL A C 1
ATOM 647 O O . VAL A 1 89 ? -6.609 -5.759 -5.552 1.00 97.44 89 VAL A O 1
ATOM 650 N N . THR A 1 90 ? -5.760 -4.568 -3.844 1.00 96.12 90 THR A N 1
ATOM 651 C CA . THR A 1 90 ? -5.818 -3.275 -4.523 1.00 96.12 90 THR A CA 1
ATOM 652 C C . THR A 1 90 ? -4.448 -2.939 -5.109 1.00 96.12 90 THR A C 1
ATOM 654 O O . THR A 1 90 ? -3.434 -2.831 -4.405 1.00 96.12 90 THR A O 1
ATOM 657 N N . VAL A 1 91 ? -4.406 -2.760 -6.429 1.00 93.44 91 VAL A N 1
ATOM 658 C CA . VAL A 1 91 ? -3.210 -2.326 -7.158 1.00 93.44 91 VAL A CA 1
ATOM 659 C C . VAL A 1 91 ? -3.314 -0.831 -7.429 1.00 93.44 91 VAL A C 1
ATOM 661 O O . VAL A 1 91 ? -4.305 -0.352 -7.969 1.00 93.44 91 VAL A O 1
ATOM 664 N N . PHE A 1 92 ? -2.269 -0.099 -7.053 1.00 89.94 92 PHE A N 1
ATOM 665 C CA . PHE A 1 92 ? -2.183 1.345 -7.218 1.00 89.94 92 PHE A CA 1
ATOM 666 C C . PHE A 1 92 ? -0.891 1.700 -7.950 1.00 89.94 92 PHE A C 1
ATOM 668 O O . PHE A 1 92 ? 0.192 1.270 -7.539 1.00 89.94 92 PHE A O 1
ATOM 675 N N . ALA A 1 93 ? -1.014 2.469 -9.031 1.00 86.31 93 ALA A N 1
ATOM 676 C CA . ALA A 1 93 ? 0.117 3.076 -9.716 1.00 86.31 93 ALA A CA 1
ATOM 677 C C . ALA A 1 93 ? 0.501 4.354 -8.962 1.00 86.31 93 ALA A C 1
ATOM 679 O O . ALA A 1 93 ? -0.083 5.409 -9.183 1.00 86.31 93 ALA A O 1
ATOM 680 N N . GLY A 1 94 ? 1.440 4.224 -8.027 1.00 83.31 94 GLY A N 1
ATOM 681 C CA . GLY A 1 94 ? 1.897 5.321 -7.179 1.00 83.31 94 GLY A CA 1
ATOM 682 C C . GLY A 1 94 ? 3.377 5.622 -7.356 1.00 83.31 94 GLY A C 1
ATOM 683 O O . GLY A 1 94 ? 4.149 4.779 -7.818 1.00 83.31 94 GLY A O 1
ATOM 684 N N . GLU A 1 95 ? 3.763 6.827 -6.953 1.00 83.00 95 GLU A N 1
ATOM 685 C CA . GLU A 1 95 ? 5.162 7.204 -6.787 1.00 83.00 95 GLU A CA 1
ATOM 686 C C . GLU A 1 95 ? 5.698 6.839 -5.388 1.00 83.00 95 GLU A C 1
ATOM 688 O O . GLU A 1 95 ? 5.093 6.060 -4.644 1.00 83.00 95 GLU A O 1
ATOM 693 N N . ALA A 1 96 ? 6.866 7.382 -5.033 1.00 87.19 96 ALA A N 1
ATOM 694 C CA . ALA A 1 96 ? 7.435 7.230 -3.703 1.00 87.19 96 ALA A CA 1
ATOM 695 C C . ALA A 1 96 ? 6.482 7.768 -2.616 1.00 87.19 96 ALA A C 1
ATOM 697 O O . ALA A 1 96 ? 5.814 8.783 -2.829 1.00 87.19 96 ALA A O 1
ATOM 698 N N . PRO A 1 97 ? 6.438 7.137 -1.429 1.00 88.31 97 PRO A N 1
ATOM 699 C CA . PRO A 1 97 ? 5.642 7.662 -0.333 1.00 88.31 97 PRO A CA 1
ATOM 700 C C . PRO A 1 97 ? 6.212 9.011 0.115 1.00 88.31 97 PRO A C 1
ATOM 702 O O . PRO A 1 97 ? 7.427 9.166 0.259 1.00 88.31 97 PRO A O 1
ATOM 705 N N . HIS A 1 98 ? 5.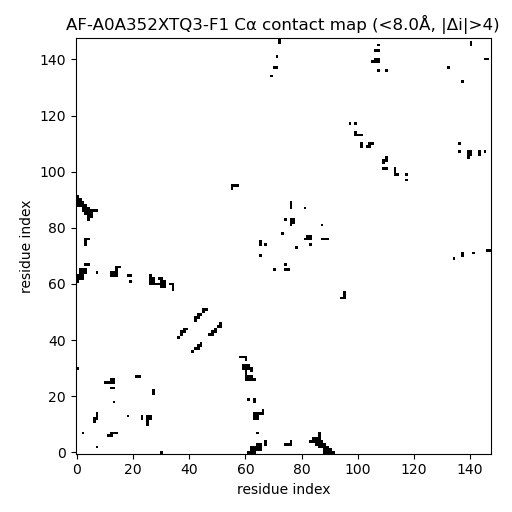323 9.965 0.365 1.00 90.25 98 HIS A N 1
ATOM 706 C CA . HIS A 1 98 ? 5.666 11.261 0.932 1.00 90.25 98 HIS A CA 1
ATOM 707 C C . HIS A 1 98 ? 5.315 11.255 2.417 1.00 90.25 98 HIS A C 1
ATOM 709 O O . HIS A 1 98 ? 4.164 11.031 2.789 1.00 90.25 98 HIS A O 1
ATOM 715 N N . TYR A 1 99 ? 6.313 11.469 3.274 1.00 90.25 99 TYR A N 1
ATOM 716 C CA . TYR A 1 99 ? 6.076 11.565 4.710 1.00 90.25 99 TYR A CA 1
ATOM 717 C C . TYR A 1 99 ? 5.394 12.890 5.037 1.00 90.25 99 TYR A C 1
ATOM 719 O O . TYR A 1 99 ? 5.947 13.963 4.795 1.00 90.25 99 TYR A O 1
ATOM 727 N N . VAL A 1 100 ? 4.209 12.796 5.631 1.00 91.38 100 VAL A N 1
ATOM 728 C CA . VAL A 1 100 ? 3.490 13.948 6.170 1.00 91.38 100 VAL A CA 1
ATOM 729 C C . VAL A 1 100 ? 3.972 14.177 7.596 1.00 91.38 100 VAL A C 1
ATOM 731 O O . VAL A 1 100 ? 3.786 13.332 8.472 1.00 91.38 100 VAL A O 1
ATOM 734 N N . ILE A 1 101 ? 4.603 15.323 7.830 1.00 85.75 101 ILE A N 1
ATOM 735 C CA . ILE A 1 101 ? 5.043 15.727 9.163 1.00 85.75 101 ILE A CA 1
ATOM 736 C C . ILE A 1 101 ? 3.938 16.570 9.800 1.00 85.75 101 ILE A C 1
ATOM 738 O O . ILE A 1 101 ? 3.604 17.642 9.304 1.00 85.75 101 ILE A O 1
ATOM 742 N N . SER A 1 102 ? 3.415 16.109 10.936 1.00 81.00 102 SER A N 1
ATOM 743 C CA . SER A 1 102 ? 2.486 16.866 11.779 1.00 81.00 102 SER A CA 1
ATOM 744 C C . SER A 1 102 ? 3.077 17.004 13.182 1.00 81.00 102 SER A C 1
ATOM 746 O O . SER A 1 102 ? 2.915 16.134 14.028 1.00 81.00 102 SER A O 1
ATOM 748 N N . GLN A 1 103 ? 3.816 18.091 13.425 1.00 65.50 103 GLN A N 1
ATOM 749 C CA . GLN A 1 103 ? 4.459 18.363 14.725 1.00 65.50 103 GLN A CA 1
ATOM 750 C C . GLN A 1 103 ? 3.524 19.033 15.747 1.00 65.50 103 GLN A C 1
ATOM 752 O O . GLN A 1 103 ? 3.888 19.176 16.909 1.00 65.50 103 GLN A O 1
ATOM 757 N N . LEU A 1 104 ? 2.334 19.473 15.322 1.00 61.88 104 LEU A N 1
ATOM 758 C CA . LEU A 1 104 ? 1.406 20.294 16.118 1.00 61.88 104 LEU A CA 1
ATOM 759 C C . LEU A 1 104 ? -0.007 19.680 16.233 1.00 61.88 104 LEU A C 1
ATOM 761 O O . LEU A 1 104 ? -0.961 20.369 16.616 1.00 61.88 104 LEU A O 1
ATOM 765 N N . GLY A 1 105 ? -0.173 18.412 15.849 1.00 58.84 105 GLY A N 1
ATOM 766 C CA . GLY A 1 105 ? -1.478 17.775 15.680 1.00 58.84 105 GLY A CA 1
ATOM 767 C C . GLY A 1 105 ? -1.971 17.052 16.930 1.00 58.84 105 GLY A C 1
ATOM 768 O O . GLY A 1 105 ? -1.366 16.079 17.351 1.00 58.84 105 GLY A O 1
ATOM 769 N N . GLY A 1 106 ? -3.097 17.512 17.478 1.00 78.75 106 GLY A N 1
ATOM 770 C CA . GLY A 1 106 ? -3.911 16.780 18.459 1.00 78.75 106 GLY A CA 1
ATOM 771 C C . GLY A 1 106 ? -5.385 16.680 18.052 1.00 78.75 106 GLY A C 1
ATOM 772 O O . GLY A 1 106 ? -6.194 16.227 18.849 1.00 78.75 106 GLY A O 1
ATOM 773 N N . THR A 1 107 ? -5.731 17.135 16.840 1.00 91.69 107 THR A N 1
ATOM 774 C CA . THR A 1 107 ? -7.096 17.114 16.293 1.00 91.69 107 THR A CA 1
ATOM 775 C C . THR A 1 107 ? -7.099 16.618 14.850 1.00 91.69 107 THR A C 1
ATOM 777 O O . THR A 1 107 ? -6.106 16.792 14.130 1.00 91.69 107 THR A O 1
ATOM 780 N N . GLY A 1 108 ? -8.210 16.029 14.407 1.00 92.88 108 GLY A N 1
ATOM 781 C CA . GLY A 1 108 ? -8.370 15.487 13.058 1.00 92.88 108 GLY A CA 1
ATOM 782 C C . GLY A 1 108 ? -8.241 16.559 11.975 1.00 92.88 108 GLY A C 1
ATOM 783 O O . GLY A 1 108 ? -7.548 16.355 10.981 1.00 92.88 108 GLY A O 1
ATOM 784 N N . GLU A 1 109 ? -8.792 17.753 12.207 1.00 93.00 109 GLU A N 1
ATOM 785 C CA . GLU A 1 109 ? -8.722 18.871 11.254 1.00 93.00 109 GLU A CA 1
ATOM 786 C C . GLU A 1 109 ? -7.275 19.300 10.959 1.00 93.00 109 GLU A C 1
ATOM 788 O O . GLU A 1 109 ? -6.900 19.524 9.807 1.00 93.00 109 GLU A O 1
ATOM 793 N N . ARG A 1 110 ? -6.416 19.347 11.987 1.00 92.50 110 ARG A N 1
ATOM 794 C CA . ARG A 1 110 ? -4.992 19.671 11.807 1.00 92.50 110 ARG A CA 1
ATOM 795 C C . ARG A 1 110 ? -4.249 18.584 11.036 1.00 92.50 110 ARG A C 1
ATOM 797 O O . ARG A 1 110 ? -3.377 18.910 10.233 1.00 92.50 110 ARG A O 1
ATOM 804 N N . LEU A 1 111 ? -4.588 17.315 11.268 1.00 93.50 111 LEU A N 1
ATOM 805 C CA . LEU A 1 111 ? -4.006 16.191 10.533 1.00 93.50 111 LEU A CA 1
ATOM 806 C C . LEU A 1 111 ? -4.394 16.243 9.053 1.00 93.50 111 LEU A C 1
ATOM 808 O O . LEU A 1 111 ? -3.515 16.152 8.197 1.00 93.50 111 LEU A O 1
ATOM 812 N N . VAL A 1 112 ? -5.674 16.467 8.749 1.00 93.06 112 VAL A N 1
ATOM 813 C CA . VAL A 1 112 ? -6.154 16.653 7.370 1.00 93.06 112 VAL A CA 1
ATOM 814 C C . VAL A 1 112 ? -5.475 17.853 6.721 1.00 93.06 112 VAL A C 1
ATOM 816 O O . VAL A 1 112 ? -5.003 17.741 5.594 1.00 93.06 112 VAL A O 1
ATOM 819 N N . GLY A 1 113 ? -5.344 18.973 7.437 1.00 92.62 113 GLY A N 1
ATOM 820 C CA . GLY A 1 113 ? -4.632 20.154 6.950 1.00 92.62 113 GLY A CA 1
ATOM 821 C C . GLY A 1 113 ? -3.168 19.869 6.600 1.00 92.62 113 GLY A C 1
ATOM 822 O O . GLY A 1 113 ? -2.695 20.302 5.551 1.00 92.62 113 GLY A O 1
ATOM 823 N N . ALA A 1 114 ? -2.455 19.098 7.428 1.00 92.75 114 ALA A N 1
ATOM 824 C CA . ALA A 1 114 ? -1.078 18.692 7.145 1.00 92.75 114 ALA A CA 1
ATOM 825 C C . ALA A 1 114 ? -0.991 17.777 5.911 1.00 92.75 114 ALA A C 1
ATOM 827 O O . ALA A 1 114 ? -0.150 18.008 5.043 1.00 92.75 114 ALA A O 1
ATOM 828 N N . ILE A 1 115 ? -1.887 16.786 5.805 1.00 93.06 115 ILE A N 1
ATOM 829 C CA . ILE A 1 115 ? -1.973 15.880 4.649 1.00 93.06 115 ILE A CA 1
ATOM 830 C C . ILE A 1 115 ? -2.247 16.684 3.373 1.00 93.06 115 ILE A C 1
ATOM 832 O O . ILE A 1 115 ? -1.494 16.578 2.406 1.00 93.06 115 ILE A O 1
ATOM 836 N N . ALA A 1 116 ? -3.266 17.546 3.393 1.00 92.00 116 ALA A N 1
ATOM 837 C CA . ALA A 1 116 ? -3.626 18.404 2.271 1.00 92.00 116 ALA A CA 1
ATOM 838 C C . ALA A 1 116 ? -2.461 19.317 1.861 1.00 92.00 116 ALA A C 1
ATOM 840 O O . ALA A 1 116 ? -2.151 19.419 0.676 1.00 92.00 116 ALA A O 1
ATOM 841 N N . ASN A 1 117 ? -1.763 19.925 2.825 1.00 91.75 117 ASN A N 1
ATOM 842 C CA . ASN A 1 117 ? -0.611 20.777 2.543 1.00 91.75 117 ASN A CA 1
ATOM 843 C C . ASN A 1 117 ? 0.548 20.006 1.888 1.00 91.75 117 ASN A C 1
ATOM 845 O O . ASN A 1 117 ? 1.186 20.525 0.976 1.00 91.75 117 ASN A O 1
ATOM 849 N N . THR A 1 118 ? 0.805 18.758 2.296 1.00 91.69 118 THR A N 1
ATOM 850 C CA . THR A 1 118 ? 1.774 17.897 1.599 1.00 91.69 118 THR A CA 1
ATOM 851 C C . THR A 1 118 ? 1.318 17.589 0.172 1.00 91.69 118 THR A C 1
ATOM 853 O O . THR A 1 118 ? 2.124 17.686 -0.750 1.00 91.69 118 THR A O 1
ATOM 856 N N . MET A 1 119 ? 0.031 17.294 -0.032 1.00 90.75 119 MET A N 1
ATOM 857 C CA . MET A 1 119 ? -0.528 16.982 -1.354 1.00 90.75 119 MET A CA 1
ATOM 858 C C . MET A 1 119 ? -0.476 18.164 -2.332 1.00 90.75 119 MET A C 1
ATOM 860 O O . MET A 1 119 ? -0.338 17.940 -3.531 1.00 90.75 119 MET A O 1
ATOM 864 N N . LEU A 1 120 ? -0.531 19.415 -1.854 1.00 89.06 120 LEU A N 1
ATOM 865 C CA . LEU A 1 120 ? -0.428 20.609 -2.710 1.00 89.06 120 LEU A CA 1
ATOM 866 C C . LEU A 1 120 ? 0.887 20.676 -3.501 1.00 89.06 120 LEU A C 1
ATOM 868 O O . LEU A 1 120 ? 0.913 21.228 -4.598 1.00 89.06 120 LEU A O 1
ATOM 872 N N . GLY A 1 121 ? 1.975 20.128 -2.952 1.00 84.31 121 GLY A N 1
ATOM 873 C CA . GLY A 1 121 ? 3.276 20.080 -3.6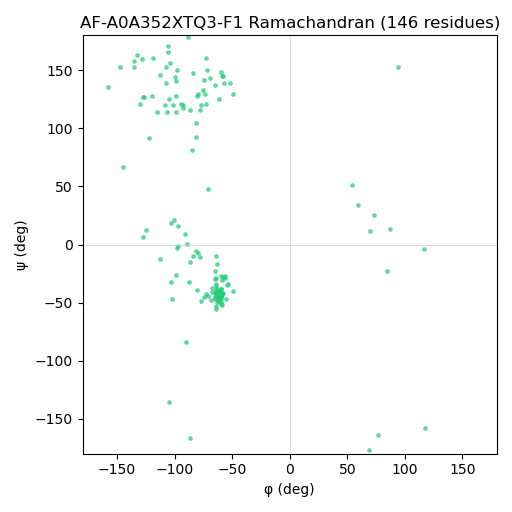23 1.00 84.31 121 GLY A CA 1
ATOM 874 C C . GLY A 1 121 ? 3.417 18.937 -4.631 1.00 84.31 121 GLY A C 1
ATOM 875 O O . GLY A 1 121 ? 4.441 18.842 -5.306 1.00 84.31 121 GLY A O 1
ATOM 876 N N . MET A 1 122 ? 2.422 18.056 -4.724 1.00 86.38 122 MET A N 1
ATOM 877 C CA . MET A 1 122 ? 2.491 16.833 -5.512 1.00 86.38 122 MET A CA 1
ATOM 878 C C . MET A 1 122 ? 1.780 17.016 -6.856 1.00 86.38 122 MET A C 1
ATOM 880 O O . MET A 1 122 ? 0.754 17.687 -6.966 1.00 86.38 122 MET A O 1
ATOM 884 N N . THR A 1 123 ? 2.315 16.400 -7.910 1.00 77.81 123 THR A N 1
ATOM 885 C CA . THR A 1 123 ? 1.696 16.487 -9.240 1.00 77.81 123 THR A CA 1
ATOM 886 C C . THR A 1 123 ? 0.494 15.547 -9.316 1.00 77.81 123 THR A C 1
ATOM 888 O O . THR A 1 123 ? 0.652 14.330 -9.266 1.00 77.81 123 THR A O 1
ATOM 891 N N . TYR A 1 124 ? -0.710 16.099 -9.486 1.00 75.94 124 TYR 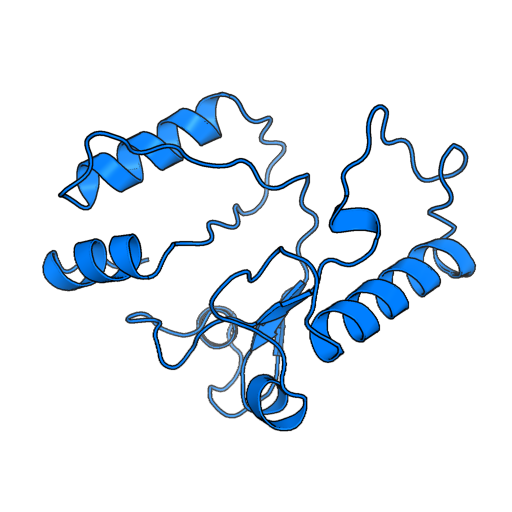A N 1
ATOM 892 C CA . TYR A 1 124 ? -1.930 15.324 -9.717 1.00 75.94 124 TYR A CA 1
ATOM 893 C C . TYR A 1 124 ? -2.265 15.277 -11.209 1.00 75.94 124 TYR A C 1
ATOM 895 O O . TYR A 1 124 ? -2.605 16.293 -11.811 1.00 75.94 124 TYR A O 1
ATOM 903 N N . MET A 1 125 ? -2.199 14.088 -11.809 1.00 72.88 125 MET A N 1
ATOM 904 C CA . MET A 1 125 ? -2.559 13.866 -13.219 1.00 72.88 125 MET A CA 1
ATOM 905 C C . MET A 1 125 ? -3.936 13.200 -13.386 1.00 72.88 125 MET A C 1
ATOM 907 O O . MET A 1 125 ? -4.228 12.641 -14.441 1.00 72.88 125 MET A O 1
ATOM 911 N N . GLY A 1 126 ? -4.784 13.255 -12.352 1.00 76.44 126 GLY A N 1
ATOM 912 C CA . GLY A 1 126 ? -6.030 12.489 -12.275 1.00 76.44 126 GLY A CA 1
ATOM 913 C C . GLY A 1 126 ? -5.855 11.155 -11.539 1.00 76.44 126 GLY A C 1
ATOM 914 O O . GLY A 1 126 ? -4.767 10.582 -11.518 1.00 76.44 126 GLY A O 1
ATOM 915 N N . GLY A 1 127 ? -6.931 10.654 -10.929 1.00 80.81 127 GLY A N 1
ATOM 916 C CA . GLY A 1 127 ? -6.960 9.361 -10.240 1.00 80.81 127 GLY A CA 1
ATOM 917 C C . GLY A 1 127 ? -7.242 9.473 -8.742 1.00 80.81 127 GLY A C 1
ATOM 918 O O . GLY A 1 127 ? -7.833 10.438 -8.276 1.00 80.81 127 GLY A O 1
ATOM 919 N N . ASN A 1 128 ? -6.841 8.451 -7.988 1.00 86.19 128 ASN A N 1
ATOM 920 C CA . ASN A 1 128 ? -7.043 8.399 -6.540 1.00 86.19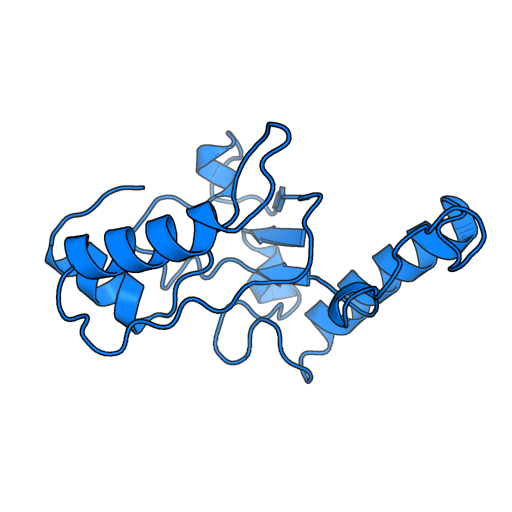 128 ASN A CA 1
ATOM 921 C C . ASN A 1 128 ? -5.737 8.683 -5.799 1.00 86.19 128 ASN A C 1
ATOM 923 O O . ASN A 1 128 ? -4.653 8.424 -6.318 1.00 86.19 128 ASN A O 1
ATOM 927 N N . TRP A 1 129 ? -5.856 9.143 -4.559 1.00 89.62 129 TRP A N 1
ATOM 928 C CA . TRP A 1 129 ? -4.750 9.205 -3.613 1.00 89.62 129 TRP A CA 1
ATOM 929 C C . TRP A 1 129 ? -4.790 7.999 -2.683 1.00 89.62 129 TRP A C 1
ATOM 931 O O . TRP A 1 129 ? -5.859 7.470 -2.387 1.00 89.62 129 TRP A O 1
ATOM 941 N N . VAL A 1 130 ? -3.620 7.573 -2.212 1.00 91.88 130 VAL A N 1
ATOM 942 C CA . VAL A 1 130 ? -3.513 6.592 -1.130 1.00 91.88 130 VAL A CA 1
ATOM 943 C C . VAL A 1 130 ? -2.857 7.287 0.049 1.00 91.88 130 VAL A C 1
ATOM 945 O O . VAL A 1 130 ? -1.690 7.668 -0.022 1.00 91.88 130 VAL A O 1
ATOM 948 N N . VAL A 1 131 ? -3.619 7.439 1.127 1.00 93.62 131 VAL A N 1
ATOM 949 C CA . VAL A 1 131 ? -3.134 7.961 2.403 1.00 93.62 131 VAL A CA 1
ATOM 950 C C . VAL A 1 131 ? -3.008 6.785 3.362 1.00 93.62 131 VAL A C 1
ATOM 952 O O . VAL A 1 131 ? -3.967 6.048 3.568 1.00 93.62 131 VAL A O 1
ATOM 955 N N . VAL A 1 132 ? -1.820 6.599 3.937 1.00 93.88 132 VAL A N 1
ATOM 956 C CA . VAL A 1 132 ? -1.581 5.587 4.973 1.00 93.88 132 VAL A CA 1
ATOM 957 C C . VAL A 1 132 ? -1.399 6.302 6.300 1.00 93.88 132 VAL A C 1
ATOM 959 O O . VAL A 1 132 ? -0.513 7.145 6.440 1.00 93.88 132 VAL A O 1
ATOM 962 N N . LEU A 1 133 ? -2.266 5.987 7.258 1.00 93.38 133 LEU A N 1
ATOM 963 C CA . LEU A 1 133 ? -2.320 6.656 8.552 1.00 93.38 133 LEU A CA 1
ATOM 964 C C . LEU A 1 133 ? -1.595 5.839 9.621 1.00 93.38 133 LEU A C 1
ATOM 966 O O . LEU A 1 133 ? -1.702 4.617 9.675 1.00 93.38 133 LEU A O 1
ATOM 970 N N . CYS A 1 134 ? -0.878 6.533 10.503 1.00 91.50 134 CYS A N 1
ATOM 971 C CA . CYS A 1 134 ? -0.320 5.929 11.707 1.00 91.50 134 CYS A CA 1
ATOM 972 C C . CYS A 1 134 ? -1.444 5.614 12.715 1.00 91.50 134 CYS A C 1
ATOM 974 O O . CYS A 1 134 ? -2.406 6.385 12.785 1.00 91.50 134 CYS A O 1
ATOM 976 N N . PRO A 1 135 ? -1.305 4.576 13.565 1.00 90.75 135 PRO A N 1
ATOM 977 C CA . PRO A 1 135 ? -2.325 4.216 14.561 1.00 90.75 135 PRO A CA 1
ATOM 978 C C . PRO A 1 135 ? -2.754 5.371 15.484 1.00 90.75 135 PRO A C 1
ATOM 980 O O . PRO A 1 135 ? -3.923 5.488 15.852 1.00 90.75 135 PRO A O 1
ATOM 983 N N . GLU A 1 136 ? -1.828 6.271 15.823 1.00 90.44 136 GLU A N 1
ATOM 984 C CA . GLU A 1 136 ? -2.114 7.469 16.622 1.00 90.44 136 GLU A CA 1
ATOM 985 C C . GLU A 1 136 ? -3.067 8.436 15.900 1.00 90.44 136 GLU A C 1
ATOM 987 O O . GLU A 1 136 ? -4.054 8.886 16.477 1.00 90.44 136 GLU A O 1
ATOM 992 N N . HIS A 1 137 ? -2.836 8.692 14.610 1.00 91.75 137 HIS A N 1
ATOM 993 C CA . HIS A 1 137 ? -3.715 9.539 13.798 1.00 91.75 137 HIS A CA 1
ATOM 994 C C . HIS A 1 137 ? -5.101 8.910 13.637 1.00 91.75 137 HIS A C 1
ATOM 996 O O . HIS A 1 137 ? -6.111 9.598 13.762 1.00 91.75 137 HIS A O 1
ATOM 1002 N N . VAL A 1 138 ? -5.151 7.594 13.411 1.00 92.56 138 VAL A N 1
ATOM 1003 C CA . VAL A 1 138 ? -6.404 6.829 13.343 1.00 92.56 138 VAL A CA 1
ATOM 1004 C C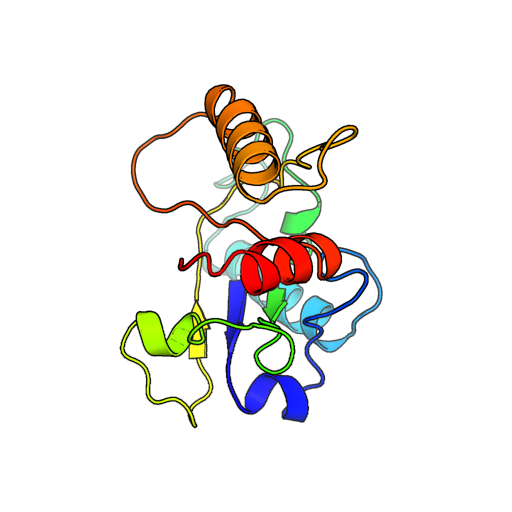 . VAL A 1 138 ? -7.204 6.969 14.643 1.00 92.56 138 VAL A C 1
ATOM 1006 O O . VAL A 1 138 ? -8.416 7.175 14.606 1.00 92.56 138 VAL A O 1
ATOM 1009 N N . THR A 1 139 ? -6.528 6.926 15.794 1.00 92.25 139 THR A N 1
ATOM 1010 C CA . THR A 1 139 ? -7.160 7.106 17.109 1.00 92.25 139 THR A CA 1
ATOM 1011 C C . THR A 1 139 ? -7.787 8.493 17.255 1.00 92.25 139 THR A C 1
ATOM 1013 O O . THR A 1 139 ? -8.933 8.589 17.693 1.00 92.25 139 THR A O 1
ATOM 1016 N N . ILE A 1 140 ? -7.079 9.551 16.845 1.00 93.44 140 ILE A N 1
ATOM 1017 C CA . ILE A 1 140 ? -7.592 10.931 16.869 1.00 93.44 140 ILE A CA 1
ATOM 1018 C C . ILE A 1 140 ? -8.848 11.049 15.998 1.00 93.44 140 ILE A C 1
ATOM 1020 O O . ILE A 1 140 ? -9.886 11.515 16.466 1.00 93.44 140 ILE A O 1
ATOM 1024 N N . PHE A 1 141 ? -8.791 10.560 14.756 1.00 94.00 141 PHE A N 1
ATOM 1025 C CA . PHE A 1 141 ? -9.939 10.600 13.849 1.00 94.00 141 PHE A CA 1
ATOM 1026 C C . PHE A 1 141 ? -11.153 9.851 14.400 1.00 94.00 141 PHE A C 1
ATOM 1028 O O . PHE A 1 141 ? -12.273 10.358 14.330 1.00 94.00 141 PHE A O 1
ATOM 1035 N N . LYS A 1 142 ? -10.933 8.674 14.997 1.00 93.12 142 LYS A N 1
ATOM 1036 C CA . LYS A 1 142 ? -11.993 7.878 15.623 1.00 93.12 142 LYS A CA 1
ATOM 1037 C C . LYS A 1 142 ? -12.649 8.612 16.795 1.00 93.12 142 LYS A C 1
ATOM 1039 O O . LYS A 1 142 ? -13.871 8.597 16.905 1.00 93.12 142 LYS A O 1
ATOM 1044 N N . GLN A 1 143 ? -11.856 9.238 17.666 1.00 93.69 143 GLN A N 1
ATOM 1045 C CA . GLN A 1 143 ? -12.358 9.972 18.837 1.00 93.69 143 GLN A CA 1
ATOM 1046 C C . GLN A 1 143 ? -13.213 11.181 18.448 1.00 93.69 143 GLN A C 1
ATOM 1048 O O . GLN A 1 143 ? -14.188 11.488 19.129 1.00 93.69 143 GLN A O 1
ATOM 1053 N N . GLU A 1 144 ? -12.873 11.837 17.342 1.00 95.38 144 GLU A N 1
ATOM 1054 C CA . GLU A 1 144 ? -13.612 12.986 16.816 1.00 95.38 144 GLU A CA 1
ATOM 1055 C C . GLU A 1 144 ? -14.745 12.600 15.844 1.00 95.38 144 GLU A C 1
ATOM 1057 O O . GLU A 1 144 ? -15.450 13.474 15.347 1.00 95.38 144 GLU A O 1
ATOM 1062 N N . GLY A 1 145 ? -14.950 11.304 15.579 1.00 94.38 145 GLY A N 1
ATOM 1063 C CA . GLY A 1 145 ? -16.049 10.815 14.741 1.00 94.38 145 GLY A CA 1
ATOM 1064 C C . GLY A 1 145 ? -15.880 11.076 13.241 1.00 94.38 145 GLY A C 1
ATOM 1065 O O . GLY A 1 145 ? -16.876 11.157 12.522 1.00 94.38 145 GLY A O 1
ATOM 1066 N N . TRP A 1 146 ? -14.644 11.207 12.754 1.00 94.38 146 TRP A N 1
ATOM 1067 C CA . TRP A 1 146 ? -14.378 11.370 11.323 1.00 94.38 146 TRP A CA 1
ATOM 1068 C C . TRP A 1 146 ? -14.690 10.087 10.545 1.00 94.38 146 TRP A C 1
ATOM 1070 O O . TRP A 1 146 ? -14.413 8.975 10.998 1.00 94.38 146 TRP A O 1
ATOM 1080 N N . SER A 1 147 ? -15.224 10.259 9.337 1.00 90.44 147 SER A N 1
ATOM 1081 C CA . SER A 1 147 ? -15.382 9.204 8.326 1.00 90.44 147 SER A CA 1
ATOM 1082 C C . SER A 1 147 ? -14.354 9.383 7.200 1.00 90.44 147 SER A C 1
ATOM 1084 O O . SER A 1 147 ? -13.692 10.422 7.140 1.00 90.44 147 SER A O 1
ATOM 1086 N N . LYS A 1 148 ? -14.180 8.343 6.376 1.00 85.56 148 LYS A N 1
ATOM 1087 C CA . LYS A 1 148 ? -13.324 8.360 5.179 1.00 85.56 148 LYS A CA 1
ATOM 1088 C C . LYS A 1 148 ? -13.927 9.188 4.047 1.00 85.56 148 LYS A C 1
ATOM 1090 O O . LYS A 1 148 ? -15.172 9.191 3.920 1.00 85.56 148 LYS A O 1
#

Sequence (148 aa):
MIVNGPAVQQLNINSGVNCFGPGVRANATIGRAIRLILMNVGGAIPGVLDKSCLGHPGKYSYCIAEDEEGNPWEPLSVERGMPPDVSAVTVFAGEAPHYVISQLGGTGERLVGAIANTMLGMTYMGGNWVVVLCPEHVTIFKQEGWSK

Foldseek 3Di:
DEKAADVCVVQVFAAAPCQVHDDGPSQQVVQQVVLVCCCPVVVCDPPTVVPDPVADPCSNGPYHYHPPVLAPADDPCVVVPHDRHDMDDDDDPDGDDDDQDQPPDPALVSVVVSVVVSCVPDDDPDDDDDDDDHSNSSVRCVVVVHDD

pLDDT: mean 91.5, std 6.47, range [58.84, 98.12]